Protein AF-A0A256XVI5-F1 (afdb_monomer_lite)

Radius of gyration: 14.84 Å; chains: 1; bounding box: 28×31×47 Å

Structure (mmCIF, N/CA/C/O backbone):
data_AF-A0A256XVI5-F1
#
_entry.id   AF-A0A256XVI5-F1
#
loop_
_atom_site.group_PDB
_atom_site.id
_atom_site.type_symbol
_atom_site.label_atom_id
_atom_site.label_alt_id
_atom_site.label_comp_id
_atom_site.label_asym_id
_atom_site.label_entity_id
_atom_site.label_seq_id
_atom_site.pdbx_PDB_ins_code
_atom_site.Cartn_x
_atom_site.Cartn_y
_atom_site.Cartn_z
_atom_site.occupancy
_atom_site.B_iso_or_equiv
_atom_site.auth_seq_id
_atom_site.auth_comp_id
_atom_site.auth_asym_id
_atom_site.auth_atom_id
_atom_site.pdbx_PDB_model_num
ATOM 1 N N . MET A 1 1 ? 3.619 -2.234 -12.237 1.00 97.06 1 MET A N 1
ATOM 2 C CA . MET A 1 1 ? 4.009 -0.820 -12.462 1.00 97.06 1 MET A CA 1
ATOM 3 C C . MET A 1 1 ? 5.508 -0.659 -12.245 1.00 97.06 1 MET A C 1
ATOM 5 O O . MET A 1 1 ? 6.074 -1.499 -11.556 1.00 97.06 1 MET A O 1
ATOM 9 N N . ALA A 1 2 ? 6.146 0.357 -12.826 1.00 96.38 2 ALA A N 1
ATOM 10 C CA . ALA A 1 2 ? 7.592 0.575 -12.727 1.00 96.38 2 ALA A CA 1
ATOM 11 C C . ALA A 1 2 ? 7.948 2.065 -12.859 1.00 96.38 2 ALA A C 1
ATOM 13 O O . ALA A 1 2 ? 7.252 2.800 -13.556 1.00 96.38 2 ALA A O 1
ATOM 14 N N . VAL A 1 3 ? 9.068 2.499 -12.272 1.00 96.25 3 VAL A N 1
ATOM 15 C CA . VAL A 1 3 ? 9.562 3.894 -12.331 1.00 96.25 3 VAL A CA 1
ATOM 16 C C . VAL A 1 3 ? 9.725 4.451 -13.754 1.00 96.25 3 VAL A C 1
ATOM 18 O O . VAL A 1 3 ? 9.539 5.645 -13.974 1.00 96.25 3 VAL A O 1
ATOM 21 N N . ASN A 1 4 ? 10.045 3.600 -14.729 1.00 95.94 4 ASN A N 1
ATOM 22 C CA . ASN A 1 4 ? 10.185 3.952 -16.147 1.00 95.94 4 ASN A CA 1
ATOM 23 C C . ASN A 1 4 ? 8.915 3.678 -16.980 1.00 95.94 4 ASN A C 1
ATOM 25 O O . ASN A 1 4 ? 8.975 3.714 -18.208 1.00 95.94 4 ASN A O 1
ATOM 29 N N . GLY A 1 5 ? 7.791 3.367 -16.329 1.00 97.25 5 GLY A N 1
ATOM 30 C CA . GLY A 1 5 ? 6.497 3.184 -16.976 1.00 97.25 5 GLY A CA 1
ATOM 31 C C . GLY A 1 5 ? 5.857 4.496 -17.434 1.00 97.25 5 GLY A C 1
ATOM 32 O O . GLY A 1 5 ? 6.441 5.576 -17.345 1.00 97.25 5 GLY A O 1
ATOM 33 N N . ASP A 1 6 ? 4.606 4.399 -17.876 1.00 98.19 6 ASP A N 1
ATOM 34 C CA . ASP A 1 6 ? 3.772 5.536 -18.278 1.00 98.19 6 ASP A CA 1
ATOM 35 C C . ASP A 1 6 ? 2.328 5.280 -17.820 1.00 98.19 6 ASP A C 1
ATOM 37 O O . ASP A 1 6 ? 1.799 4.191 -18.020 1.00 98.19 6 ASP A O 1
ATOM 41 N N . ASP A 1 7 ? 1.667 6.252 -17.194 1.00 98.19 7 ASP A N 1
ATOM 42 C CA . ASP A 1 7 ? 0.292 6.078 -16.696 1.00 98.19 7 ASP A CA 1
ATOM 43 C C . ASP A 1 7 ? -0.753 5.995 -17.825 1.00 98.19 7 ASP A C 1
ATOM 45 O O . ASP A 1 7 ? -1.876 5.538 -17.606 1.00 98.19 7 ASP A O 1
ATOM 49 N N . SER A 1 8 ? -0.378 6.367 -19.054 1.00 98.19 8 SER A N 1
ATOM 50 C CA . SER A 1 8 ? -1.170 6.109 -20.262 1.00 98.19 8 SER A CA 1
ATOM 51 C C . SER A 1 8 ? -1.093 4.656 -20.746 1.00 98.19 8 SER A C 1
ATOM 53 O O . SER A 1 8 ? -1.905 4.238 -21.575 1.00 98.19 8 SER A O 1
ATOM 55 N N . ASN A 1 9 ? -0.157 3.859 -20.221 1.00 98.19 9 ASN A N 1
ATOM 56 C CA . ASN A 1 9 ? -0.057 2.447 -20.555 1.00 98.19 9 ASN A CA 1
ATOM 57 C C . ASN A 1 9 ? -1.239 1.633 -19.995 1.00 98.19 9 ASN A C 1
ATOM 59 O O . ASN A 1 9 ? -1.896 2.032 -19.032 1.00 98.19 9 ASN A O 1
ATOM 63 N N . PRO A 1 10 ? -1.492 0.431 -20.540 1.00 96.94 10 PRO A N 1
ATOM 64 C CA . PRO A 1 10 ? -2.547 -0.451 -20.043 1.00 96.94 10 PRO A CA 1
ATOM 65 C C . PRO A 1 10 ? -2.249 -1.115 -18.687 1.00 96.94 10 PRO A C 1
ATOM 67 O O . PRO A 1 10 ? -3.129 -1.782 -18.157 1.00 96.94 10 PRO A O 1
ATOM 70 N N . GLY A 1 11 ? -1.045 -0.971 -18.120 1.00 96.12 11 GLY A N 1
ATOM 71 C CA . GLY A 1 11 ? -0.691 -1.576 -16.826 1.00 96.12 11 GLY A CA 1
ATOM 72 C C . GLY A 1 11 ? -0.203 -3.023 -16.913 1.00 96.12 11 GLY A C 1
ATOM 73 O O . GLY A 1 11 ? -0.101 -3.705 -15.899 1.00 96.12 11 GLY A O 1
ATOM 74 N N . THR A 1 12 ? 0.111 -3.493 -18.119 1.00 95.25 12 THR A N 1
ATOM 75 C CA . THR A 1 12 ? 0.689 -4.820 -18.385 1.00 95.25 12 THR A CA 1
ATOM 76 C C . THR A 1 12 ? 2.181 -4.874 -18.047 1.00 95.25 12 THR A C 1
ATOM 78 O O . THR A 1 12 ? 2.811 -3.830 -17.910 1.00 95.25 12 THR A O 1
ATOM 81 N N . TYR A 1 13 ? 2.769 -6.073 -18.006 1.00 91.88 13 TYR A N 1
ATOM 82 C CA . TYR A 1 13 ? 4.213 -6.255 -17.798 1.00 91.88 13 TYR A CA 1
ATOM 83 C C . TYR A 1 13 ? 5.069 -5.458 -18.803 1.00 91.88 13 TYR A C 1
ATOM 85 O O . TYR A 1 13 ? 5.905 -4.661 -18.391 1.00 91.88 13 TYR A O 1
ATOM 93 N N . ASP A 1 14 ? 4.789 -5.578 -20.107 1.00 95.31 14 ASP A N 1
ATOM 94 C CA . ASP A 1 14 ? 5.560 -4.893 -21.165 1.00 95.31 14 ASP A CA 1
ATOM 95 C C . ASP A 1 14 ? 5.273 -3.387 -21.264 1.00 95.31 14 ASP A C 1
ATOM 97 O O . ASP A 1 14 ? 6.038 -2.623 -21.851 1.00 95.31 14 ASP A O 1
ATOM 101 N N . LYS A 1 15 ? 4.129 -2.956 -20.726 1.00 97.31 15 LYS A N 1
ATOM 102 C CA . LYS A 1 15 ? 3.679 -1.559 -20.717 1.00 97.31 15 LYS A CA 1
ATOM 103 C C . LYS A 1 15 ? 3.124 -1.220 -19.334 1.00 97.31 15 LYS A C 1
ATOM 105 O O . LYS A 1 15 ? 1.898 -1.213 -19.156 1.00 97.31 15 LYS A O 1
ATOM 110 N N . PRO A 1 16 ? 4.003 -1.009 -18.342 1.00 98.12 16 PRO A N 1
ATOM 111 C CA . PRO A 1 16 ? 3.589 -0.775 -16.970 1.00 98.12 16 PRO A CA 1
ATOM 112 C C . PRO A 1 16 ? 3.121 0.669 -16.772 1.00 98.12 16 PRO A C 1
ATOM 114 O O . PRO A 1 16 ? 3.605 1.589 -17.438 1.00 98.12 16 PRO A O 1
ATOM 117 N N . TRP A 1 17 ? 2.220 0.873 -15.808 1.00 98.69 17 TRP A N 1
ATOM 118 C CA . TRP A 1 17 ? 1.975 2.200 -15.229 1.00 98.69 17 TRP A CA 1
ATOM 119 C C . TRP A 1 17 ? 3.226 2.738 -14.536 1.00 98.69 17 TRP A C 1
ATOM 121 O O . TRP A 1 17 ? 4.095 1.950 -14.143 1.00 98.69 17 TRP A O 1
ATOM 131 N N . ARG A 1 18 ? 3.291 4.061 -14.368 1.00 98.25 18 ARG A N 1
ATOM 132 C CA . ARG A 1 18 ? 4.431 4.757 -13.770 1.00 98.25 18 ARG A CA 1
ATOM 133 C C . ARG A 1 18 ? 4.250 5.019 -12.282 1.00 98.25 18 ARG A C 1
ATOM 135 O O . ARG A 1 18 ? 5.181 4.789 -11.519 1.00 98.25 18 ARG A O 1
ATOM 142 N N . THR A 1 19 ? 3.086 5.525 -11.882 1.00 98.38 19 THR A N 1
ATOM 143 C CA . THR A 1 19 ? 2.858 6.037 -10.523 1.00 98.38 19 THR A CA 1
ATOM 144 C C . THR A 1 19 ? 1.966 5.115 -9.701 1.00 98.38 19 THR A C 1
ATOM 146 O O . THR A 1 19 ? 1.008 4.515 -10.203 1.00 98.38 19 THR A O 1
ATOM 149 N N . ILE A 1 20 ? 2.269 5.015 -8.408 1.00 98.38 20 ILE A N 1
ATOM 150 C CA . ILE A 1 20 ? 1.487 4.244 -7.442 1.00 98.38 20 ILE A CA 1
ATOM 151 C C . ILE A 1 20 ? 0.133 4.920 -7.252 1.00 98.38 20 ILE A C 1
ATOM 153 O O . ILE A 1 20 ? -0.892 4.242 -7.278 1.00 98.38 20 ILE A O 1
ATOM 157 N N . SER A 1 21 ? 0.103 6.253 -7.159 1.00 98.12 21 SER A N 1
ATOM 158 C CA . SER A 1 21 ? -1.129 7.038 -7.022 1.00 98.12 21 SER A CA 1
ATOM 159 C C . SER A 1 21 ? -2.107 6.812 -8.170 1.00 98.12 21 SER A C 1
ATOM 161 O O . SER A 1 21 ? -3.322 6.829 -7.959 1.00 98.12 21 SER A O 1
ATOM 163 N N . TYR A 1 22 ? -1.608 6.608 -9.393 1.00 98.44 22 TYR A N 1
ATOM 164 C CA . TYR A 1 22 ? -2.453 6.225 -10.517 1.00 98.44 22 TYR A CA 1
ATOM 165 C C . TYR A 1 22 ? -2.923 4.776 -10.384 1.00 98.44 22 TYR A C 1
ATOM 167 O O . TYR A 1 22 ? -4.121 4.510 -10.494 1.00 98.44 22 TYR A O 1
ATOM 175 N N . ALA A 1 23 ? -1.999 3.852 -10.111 1.00 98.31 23 ALA A N 1
ATOM 176 C CA . ALA A 1 23 ? -2.282 2.425 -10.053 1.00 98.31 23 ALA A CA 1
ATOM 177 C C . ALA A 1 23 ? -3.336 2.068 -8.992 1.00 98.31 23 ALA A C 1
ATOM 179 O O . ALA A 1 23 ? -4.296 1.366 -9.306 1.00 98.31 23 ALA A O 1
ATOM 180 N N . VAL A 1 24 ? -3.223 2.600 -7.768 1.00 98.38 24 VAL A N 1
ATOM 181 C CA . VAL A 1 24 ? -4.153 2.280 -6.666 1.00 98.38 24 VAL A CA 1
ATOM 182 C C . VAL A 1 24 ? -5.596 2.694 -6.958 1.00 98.38 24 VAL A C 1
ATOM 184 O O . VAL A 1 24 ?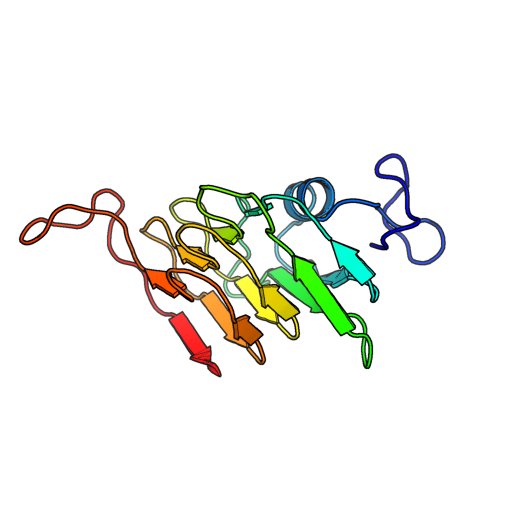 -6.527 2.036 -6.503 1.00 98.38 24 VAL A O 1
ATOM 187 N N . LYS A 1 25 ? -5.805 3.729 -7.783 1.00 97.88 25 LYS A N 1
ATOM 188 C CA . LYS A 1 25 ? -7.141 4.188 -8.206 1.00 97.88 25 LYS A CA 1
ATOM 189 C C . LYS A 1 25 ? -7.799 3.276 -9.241 1.00 97.88 25 LYS A C 1
ATOM 191 O O . LYS A 1 25 ? -8.979 3.446 -9.540 1.00 97.88 25 LYS A O 1
ATOM 196 N N . LYS A 1 26 ? -7.043 2.356 -9.847 1.00 98.06 26 LYS A N 1
ATOM 197 C CA . LYS A 1 26 ? -7.542 1.424 -10.870 1.00 98.06 26 LYS A CA 1
ATOM 198 C C . LYS A 1 26 ? -7.907 0.054 -10.311 1.00 98.06 26 LYS A C 1
ATOM 200 O O . LYS A 1 26 ? -8.584 -0.693 -11.014 1.00 98.06 26 LYS A O 1
ATOM 205 N N . LEU A 1 27 ? -7.483 -0.248 -9.085 1.00 98.44 27 LEU A N 1
ATOM 206 C CA . LEU A 1 27 ? -7.668 -1.560 -8.478 1.00 98.44 27 LEU A CA 1
ATOM 207 C C . LEU A 1 27 ? -9.138 -1.840 -8.166 1.00 98.44 27 LEU A C 1
ATOM 209 O O . LEU A 1 27 ? -9.913 -0.960 -7.783 1.00 98.44 27 LEU A O 1
ATOM 213 N N . ARG A 1 28 ? -9.499 -3.106 -8.319 1.00 98.56 28 ARG A N 1
ATOM 214 C CA . ARG A 1 28 ? -10.795 -3.701 -8.007 1.00 98.56 28 ARG A CA 1
ATOM 215 C C . ARG A 1 28 ? -10.593 -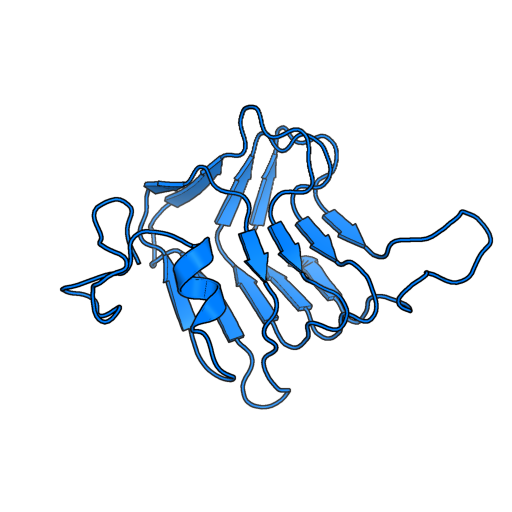4.874 -7.045 1.00 98.56 28 ARG A C 1
ATOM 217 O O . ARG A 1 28 ? -9.485 -5.398 -6.955 1.00 98.56 28 ARG A O 1
ATOM 224 N N . PRO A 1 29 ? -11.641 -5.315 -6.325 1.00 98.81 29 PRO A N 1
ATOM 225 C CA . PRO A 1 29 ? -11.543 -6.490 -5.464 1.00 98.81 29 PRO A CA 1
ATOM 226 C C . PRO A 1 29 ? -10.926 -7.696 -6.183 1.00 98.81 29 PRO A C 1
ATOM 228 O O . PRO A 1 29 ? -11.401 -8.083 -7.249 1.00 98.81 29 PRO A O 1
ATOM 231 N N . GLY A 1 30 ? -9.889 -8.284 -5.582 1.00 98.69 30 GLY A N 1
ATOM 232 C CA . GLY A 1 30 ? -9.133 -9.412 -6.132 1.00 98.69 30 GLY A CA 1
ATOM 233 C C . GLY A 1 30 ? -7.897 -9.027 -6.947 1.00 98.69 30 GLY A C 1
ATOM 234 O O . GLY A 1 30 ? -7.106 -9.910 -7.272 1.00 98.69 30 GLY A O 1
ATOM 235 N N . ASP A 1 31 ? -7.702 -7.743 -7.260 1.00 98.75 31 ASP A N 1
ATOM 236 C CA . ASP A 1 31 ? -6.523 -7.298 -7.997 1.00 98.75 31 ASP A CA 1
ATOM 237 C C . ASP A 1 31 ? -5.255 -7.343 -7.133 1.00 98.75 31 ASP A C 1
ATOM 239 O O . ASP A 1 31 ? -5.262 -7.024 -5.939 1.00 98.75 31 ASP A O 1
ATOM 243 N N . THR A 1 32 ? -4.136 -7.649 -7.792 1.00 98.69 32 THR A N 1
ATOM 244 C CA . THR A 1 32 ? -2.791 -7.522 -7.225 1.00 98.69 32 THR A CA 1
ATOM 245 C C . THR A 1 32 ? -2.013 -6.450 -7.979 1.00 98.69 32 THR A C 1
ATOM 247 O O . THR A 1 32 ? -1.716 -6.599 -9.165 1.00 98.69 32 THR A O 1
ATOM 250 N N . LEU A 1 33 ? -1.634 -5.381 -7.282 1.00 98.69 33 LEU A N 1
ATOM 251 C CA . LEU A 1 33 ? -0.682 -4.395 -7.771 1.00 98.69 33 LEU A CA 1
ATOM 252 C C . LEU A 1 33 ? 0.744 -4.870 -7.487 1.00 98.69 33 LEU A C 1
ATOM 254 O O . LEU A 1 33 ? 1.189 -4.856 -6.341 1.00 98.69 33 LEU A O 1
ATOM 258 N N . ILE A 1 34 ? 1.461 -5.239 -8.548 1.00 98.75 34 ILE A N 1
ATOM 259 C CA . ILE A 1 34 ? 2.892 -5.561 -8.498 1.00 98.75 34 ILE A CA 1
ATOM 260 C C . ILE A 1 34 ? 3.702 -4.298 -8.812 1.00 98.75 34 ILE A C 1
ATOM 262 O O . ILE A 1 34 ? 3.537 -3.689 -9.880 1.00 98.75 34 ILE A O 1
ATOM 266 N N . ILE A 1 35 ? 4.585 -3.912 -7.895 1.00 98.69 35 ILE A N 1
ATOM 267 C CA . ILE A 1 35 ? 5.463 -2.745 -8.008 1.00 98.69 35 ILE A CA 1
ATOM 268 C C . ILE A 1 35 ? 6.895 -3.222 -8.263 1.00 98.69 35 ILE A C 1
ATOM 270 O O . ILE A 1 35 ? 7.486 -3.898 -7.425 1.00 98.69 35 ILE A O 1
ATOM 274 N N . HIS A 1 36 ? 7.464 -2.878 -9.416 1.00 98.50 36 HIS A N 1
ATOM 275 C CA . HIS A 1 36 ? 8.867 -3.176 -9.706 1.00 98.50 36 HIS A CA 1
ATOM 276 C C . HIS A 1 36 ? 9.803 -2.262 -8.917 1.00 98.50 36 HIS A C 1
ATOM 278 O O . HIS A 1 36 ? 9.449 -1.132 -8.561 1.00 98.50 36 HIS A O 1
ATOM 284 N N . GLY A 1 37 ? 10.999 -2.771 -8.649 1.00 98.50 37 GLY A N 1
ATOM 285 C CA . GLY A 1 37 ? 12.022 -2.148 -7.835 1.00 98.50 37 GLY A CA 1
ATOM 286 C C . GLY A 1 37 ? 12.373 -0.748 -8.316 1.00 98.50 37 GLY A C 1
ATOM 287 O O . GLY A 1 37 ? 12.442 -0.457 -9.511 1.00 98.50 37 GLY A O 1
ATOM 288 N N . GLY A 1 38 ? 12.576 0.141 -7.354 1.00 98.19 38 GLY A N 1
ATOM 289 C CA . GLY A 1 38 ? 12.773 1.554 -7.623 1.00 98.19 38 GLY A CA 1
ATOM 290 C C . GLY A 1 38 ? 12.475 2.417 -6.411 1.00 98.19 38 GLY A C 1
ATOM 291 O O . GLY A 1 38 ? 12.008 1.932 -5.376 1.00 98.19 38 GLY A O 1
ATOM 292 N N . ASN A 1 39 ? 12.766 3.704 -6.567 1.00 98.38 39 ASN A N 1
ATOM 293 C CA . ASN A 1 39 ? 12.416 4.727 -5.596 1.00 98.38 39 ASN A CA 1
ATOM 294 C C . ASN A 1 39 ? 11.216 5.534 -6.113 1.00 98.38 39 ASN A C 1
ATOM 296 O O . ASN A 1 39 ? 11.245 6.020 -7.246 1.00 98.38 39 ASN A O 1
ATOM 300 N N . TYR A 1 40 ? 10.182 5.659 -5.287 1.00 98.44 40 TYR A N 1
ATOM 301 C CA . TYR A 1 40 ? 8.935 6.347 -5.589 1.00 98.44 40 TYR A CA 1
ATOM 302 C C . TYR A 1 40 ? 8.711 7.465 -4.571 1.00 98.44 40 TYR A C 1
ATOM 304 O O . TYR A 1 40 ? 8.597 7.210 -3.373 1.00 98.44 40 TYR A O 1
ATOM 312 N N . SER A 1 41 ? 8.620 8.701 -5.059 1.00 97.56 41 SER A N 1
ATOM 313 C CA . SER A 1 41 ? 8.417 9.898 -4.235 1.00 97.56 41 SER A CA 1
ATOM 314 C C . SER A 1 41 ? 7.064 10.528 -4.541 1.00 97.56 41 SER A C 1
ATOM 316 O O . SER A 1 41 ? 6.948 11.448 -5.349 1.00 97.56 41 SER A O 1
ATOM 318 N N . GLU A 1 42 ? 6.021 9.994 -3.916 1.00 97.19 42 GLU A N 1
ATOM 319 C CA . GLU A 1 42 ? 4.637 10.442 -4.070 1.00 97.19 42 GLU A CA 1
ATOM 320 C C . GLU A 1 42 ? 3.833 10.138 -2.804 1.00 97.19 42 GLU A C 1
ATOM 322 O O . GLU A 1 42 ? 4.126 9.167 -2.119 1.00 97.19 42 GLU A O 1
ATOM 327 N N . ILE A 1 43 ? 2.810 10.941 -2.501 1.00 98.25 43 ILE A N 1
ATOM 328 C CA . ILE A 1 43 ? 1.829 10.625 -1.451 1.00 98.25 43 ILE A CA 1
ATOM 329 C C . ILE A 1 43 ? 0.787 9.680 -2.045 1.00 98.25 43 ILE A C 1
ATOM 331 O O . ILE A 1 43 ? 0.205 9.987 -3.084 1.00 98.25 43 ILE A O 1
ATOM 335 N N . ILE A 1 44 ? 0.505 8.572 -1.362 1.00 98.69 44 ILE A N 1
ATOM 336 C CA . ILE A 1 44 ? -0.455 7.566 -1.811 1.00 98.69 44 ILE A CA 1
ATOM 337 C C . ILE A 1 44 ? -1.734 7.672 -0.988 1.00 98.69 44 ILE A C 1
ATOM 339 O O . ILE A 1 44 ? -1.709 7.593 0.238 1.00 98.69 44 ILE A O 1
ATOM 343 N N . VAL A 1 45 ? -2.867 7.794 -1.679 1.00 98.69 45 VAL A N 1
ATOM 344 C CA . VAL A 1 45 ? -4.203 7.735 -1.077 1.00 98.69 45 VAL A CA 1
ATOM 345 C C . VAL A 1 45 ? -4.936 6.535 -1.662 1.00 98.69 45 VAL A C 1
ATOM 347 O O . VAL A 1 45 ? -5.236 6.500 -2.857 1.00 98.69 45 VAL A O 1
ATOM 350 N N . LEU A 1 46 ? -5.194 5.537 -0.823 1.00 98.75 46 LEU A N 1
ATOM 351 C CA . LEU A 1 46 ? -5.961 4.353 -1.173 1.00 98.75 46 LEU A CA 1
ATOM 352 C C . LEU A 1 46 ? -7.421 4.566 -0.770 1.00 98.75 46 LEU A C 1
ATOM 354 O O . LEU A 1 46 ? -7.731 4.671 0.414 1.00 98.75 46 LEU A O 1
ATOM 358 N N . GLU A 1 47 ? -8.304 4.595 -1.768 1.00 98.62 47 GLU A N 1
ATOM 359 C CA . GLU A 1 47 ? -9.743 4.866 -1.604 1.00 98.62 47 GLU A CA 1
ATOM 360 C C . GLU A 1 47 ? -10.625 3.653 -1.950 1.00 98.62 47 GLU A C 1
ATOM 362 O O . GLU A 1 47 ? -11.842 3.682 -1.769 1.00 98.62 47 GLU A O 1
ATOM 367 N N . VAL A 1 48 ? -10.024 2.572 -2.453 1.00 98.62 48 VAL A N 1
ATOM 368 C CA . VAL A 1 48 ? -10.729 1.361 -2.891 1.00 98.62 48 VAL A CA 1
ATOM 369 C C . VAL A 1 48 ? -10.561 0.235 -1.879 1.00 98.62 48 VAL A C 1
ATOM 371 O O . VAL A 1 48 ? -9.512 0.096 -1.258 1.00 98.62 48 VAL A O 1
ATOM 374 N N . SER A 1 49 ? -11.608 -0.574 -1.717 1.00 98.75 49 SER A N 1
ATOM 375 C CA . SER A 1 49 ? -11.600 -1.756 -0.847 1.00 98.75 49 SER A CA 1
ATOM 376 C C . SER A 1 49 ? -11.574 -3.039 -1.661 1.00 98.75 49 SER A C 1
ATOM 378 O O . SER A 1 49 ? -12.162 -3.107 -2.741 1.00 98.75 49 SER A O 1
ATOM 380 N N . GLY A 1 50 ? -10.963 -4.074 -1.092 1.00 98.81 50 GLY A N 1
ATOM 381 C CA . GLY A 1 50 ? -11.243 -5.442 -1.495 1.00 98.81 50 GLY A CA 1
ATOM 382 C C . GLY A 1 50 ? -12.546 -5.948 -0.876 1.00 98.81 50 GLY A C 1
ATOM 383 O O . GLY A 1 50 ? -13.318 -5.213 -0.256 1.00 98.81 50 GLY A O 1
ATOM 384 N N . THR A 1 51 ? -12.763 -7.250 -0.989 1.00 98.75 51 THR A N 1
ATOM 385 C CA . THR A 1 51 ? -13.807 -7.964 -0.246 1.00 98.75 51 THR A CA 1
ATOM 386 C C . THR A 1 51 ? -13.188 -9.101 0.552 1.00 98.75 51 THR A C 1
ATOM 388 O O . THR A 1 51 ? -12.026 -9.450 0.353 1.00 98.75 51 THR A O 1
ATOM 391 N N . LYS A 1 52 ? -13.972 -9.710 1.444 1.00 98.19 52 LYS A N 1
ATOM 392 C CA . LYS A 1 52 ? -13.539 -10.883 2.210 1.00 98.19 52 LYS A CA 1
ATOM 393 C C . LYS A 1 52 ? -12.996 -12.005 1.317 1.00 98.19 52 LYS A C 1
ATOM 395 O O . LYS A 1 52 ? -11.983 -12.600 1.666 1.00 98.19 52 LYS A O 1
ATOM 400 N N . ASP A 1 53 ? -13.660 -12.262 0.194 1.00 98.38 53 ASP A N 1
ATOM 401 C CA . ASP A 1 53 ? -13.324 -13.370 -0.706 1.00 98.38 53 ASP A CA 1
ATOM 402 C C . ASP A 1 53 ? -12.372 -12.940 -1.838 1.00 98.38 53 ASP A C 1
ATOM 404 O O . ASP A 1 53 ? -11.803 -13.782 -2.526 1.00 98.38 53 ASP A O 1
ATOM 408 N N . ALA A 1 54 ? -12.179 -11.631 -2.020 1.00 98.62 54 ALA A N 1
ATOM 409 C CA . ALA A 1 54 ? -11.307 -11.046 -3.034 1.00 98.62 54 ALA A CA 1
ATOM 410 C C . ALA A 1 54 ? -10.612 -9.788 -2.474 1.00 98.62 54 ALA A C 1
ATOM 412 O O . ALA A 1 54 ? -11.017 -8.660 -2.797 1.00 98.62 54 ALA A O 1
ATOM 413 N N . PRO A 1 55 ? -9.623 -9.947 -1.575 1.00 98.81 55 PRO A N 1
ATOM 414 C CA . PRO A 1 55 ? -8.846 -8.823 -1.067 1.00 98.81 55 PRO A CA 1
ATOM 415 C C . PRO A 1 55 ? -8.012 -8.192 -2.187 1.00 98.81 55 PRO A C 1
ATOM 417 O O . PRO A 1 55 ? -7.691 -8.850 -3.175 1.00 98.81 55 PRO A O 1
ATOM 420 N N . ILE A 1 56 ? -7.663 -6.917 -2.030 1.00 98.94 56 ILE A N 1
ATOM 421 C CA . ILE A 1 56 ? -6.681 -6.255 -2.901 1.00 98.94 56 ILE A CA 1
ATOM 422 C C . ILE A 1 56 ? -5.297 -6.447 -2.290 1.00 98.94 56 ILE A C 1
ATOM 424 O O . ILE A 1 56 ? -5.127 -6.229 -1.089 1.00 98.94 56 ILE A O 1
ATOM 428 N N . THR A 1 57 ? -4.308 -6.798 -3.106 1.00 98.94 57 THR A N 1
ATOM 429 C CA . THR A 1 57 ? -2.911 -6.919 -2.668 1.00 98.94 57 THR A CA 1
ATOM 430 C C . THR A 1 57 ? -2.047 -5.867 -3.352 1.00 98.94 57 THR A C 1
ATOM 432 O O . THR A 1 57 ? -2.104 -5.704 -4.566 1.00 98.94 57 THR A O 1
ATOM 435 N N . ILE A 1 58 ? -1.226 -5.152 -2.587 1.00 98.88 58 ILE A N 1
ATOM 436 C CA . ILE A 1 58 ? -0.229 -4.202 -3.088 1.00 98.88 58 ILE A CA 1
ATOM 437 C C . ILE A 1 58 ? 1.132 -4.679 -2.598 1.00 98.88 58 ILE A C 1
ATOM 439 O O . ILE A 1 58 ? 1.371 -4.724 -1.391 1.00 98.88 58 ILE A O 1
ATOM 443 N N . THR A 1 59 ? 2.013 -5.053 -3.524 1.00 98.88 59 THR A N 1
ATOM 444 C CA . THR A 1 59 ? 3.299 -5.652 -3.163 1.00 98.88 59 THR A CA 1
ATOM 445 C C . THR A 1 59 ? 4.418 -5.359 -4.155 1.00 98.88 59 THR A C 1
ATOM 447 O O . THR A 1 59 ? 4.166 -4.994 -5.306 1.00 98.88 59 THR A O 1
ATOM 450 N N . SER A 1 60 ? 5.666 -5.511 -3.714 1.00 98.56 60 SER A N 1
ATOM 451 C CA . SER A 1 60 ? 6.817 -5.491 -4.610 1.00 98.56 60 SER A CA 1
ATOM 452 C C . SER A 1 60 ? 6.866 -6.733 -5.507 1.00 98.56 60 SER A C 1
ATOM 454 O O . SER A 1 60 ? 6.349 -7.805 -5.186 1.00 98.56 60 SER A O 1
ATOM 456 N N . ALA A 1 61 ? 7.505 -6.595 -6.665 1.00 98.06 61 ALA A N 1
ATOM 457 C CA . ALA A 1 61 ? 7.896 -7.734 -7.479 1.00 98.06 61 ALA A CA 1
ATOM 458 C C . ALA A 1 61 ? 8.892 -8.626 -6.714 1.00 98.06 61 ALA A C 1
ATOM 460 O O . ALA A 1 61 ? 9.697 -8.155 -5.911 1.00 98.06 61 ALA A O 1
ATOM 461 N N . SER A 1 62 ? 8.827 -9.937 -6.957 1.00 96.44 62 SER A N 1
ATOM 462 C CA . SER A 1 62 ? 9.592 -10.923 -6.186 1.00 96.44 62 SER A CA 1
ATOM 463 C C . SER A 1 62 ? 11.100 -10.658 -6.247 1.00 96.44 62 SER A C 1
ATOM 465 O O . SER A 1 62 ? 11.683 -10.594 -7.326 1.00 96.44 62 SER A O 1
ATOM 467 N N . GLY A 1 63 ? 11.729 -10.512 -5.077 1.00 96.19 63 GLY A N 1
ATOM 468 C CA . GLY A 1 63 ? 13.165 -10.237 -4.948 1.00 96.19 63 GLY A CA 1
ATOM 469 C C . GLY A 1 63 ? 13.573 -8.793 -5.260 1.00 96.19 63 GLY A C 1
ATOM 470 O O . GLY A 1 63 ? 14.753 -8.463 -5.148 1.00 96.19 63 GLY A O 1
ATOM 471 N N . GLU A 1 64 ? 12.628 -7.924 -5.620 1.00 98.19 64 GLU A N 1
ATOM 472 C CA . GLU A 1 64 ? 12.896 -6.525 -5.934 1.00 98.19 64 GLU A CA 1
ATOM 473 C C . GLU A 1 64 ? 12.659 -5.620 -4.716 1.00 98.19 64 GLU A C 1
ATOM 475 O O . GLU A 1 64 ? 11.731 -5.815 -3.928 1.00 98.19 64 GLU A O 1
ATOM 480 N N . LYS A 1 65 ? 13.502 -4.590 -4.568 1.00 98.38 65 LYS A N 1
ATOM 481 C CA . LYS A 1 65 ? 13.374 -3.596 -3.497 1.00 98.38 65 LYS A CA 1
ATOM 482 C C . LYS A 1 65 ? 12.601 -2.374 -3.988 1.00 98.38 65 LYS A C 1
ATOM 484 O O . LYS A 1 65 ? 13.066 -1.658 -4.875 1.00 98.38 65 LYS A O 1
ATOM 489 N N . VAL A 1 66 ? 11.455 -2.116 -3.364 1.00 98.75 66 VAL A N 1
ATOM 490 C CA . VAL A 1 66 ? 10.628 -0.923 -3.589 1.00 98.75 66 VAL A CA 1
ATOM 491 C C . VAL A 1 66 ? 10.752 0.000 -2.386 1.00 98.75 66 VAL A C 1
ATOM 493 O O . VAL A 1 66 ? 10.496 -0.417 -1.257 1.00 98.75 66 VAL A O 1
ATOM 496 N N . ILE A 1 67 ? 11.142 1.248 -2.638 1.00 98.81 67 ILE A N 1
ATOM 497 C CA . ILE A 1 67 ? 11.277 2.283 -1.612 1.00 98.81 67 ILE A CA 1
AT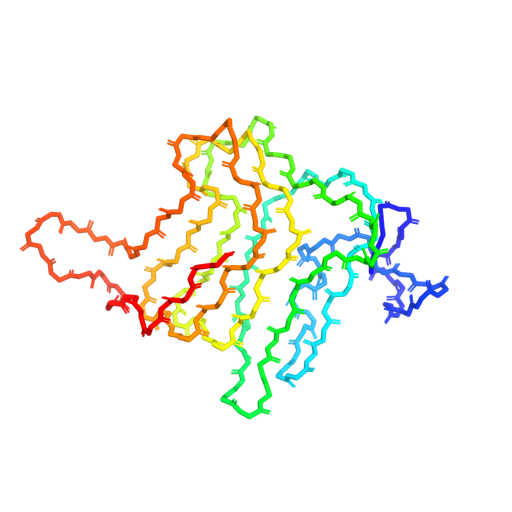OM 498 C C . ILE A 1 67 ? 10.254 3.375 -1.902 1.00 98.81 67 ILE A C 1
ATOM 500 O O . ILE A 1 67 ? 10.279 3.980 -2.972 1.00 98.81 67 ILE A O 1
ATOM 504 N N . LEU A 1 68 ? 9.358 3.606 -0.947 1.00 98.75 68 LEU A N 1
ATOM 505 C CA . LEU A 1 68 ? 8.473 4.760 -0.904 1.00 98.75 68 LEU A CA 1
ATOM 506 C C . LEU A 1 68 ? 9.152 5.822 -0.049 1.00 98.75 68 LEU A C 1
ATOM 508 O O . LEU A 1 68 ? 9.284 5.673 1.167 1.00 98.75 68 LEU A O 1
ATOM 512 N N . ASP A 1 69 ? 9.649 6.852 -0.712 1.00 98.56 69 ASP A N 1
ATOM 513 C CA . ASP A 1 69 ? 10.551 7.829 -0.131 1.00 98.56 69 ASP A CA 1
ATOM 514 C C . ASP A 1 69 ? 9.891 9.197 -0.083 1.00 98.56 69 ASP A C 1
ATOM 516 O O . ASP A 1 69 ? 9.738 9.892 -1.093 1.00 98.56 69 ASP A O 1
ATOM 520 N N . PHE A 1 70 ? 9.498 9.570 1.126 1.00 98.38 70 PHE A N 1
ATOM 521 C CA . PHE A 1 70 ? 8.668 10.732 1.390 1.00 98.38 70 PHE A CA 1
ATOM 522 C C . PHE A 1 70 ? 9.492 11.958 1.799 1.00 98.38 70 PHE A C 1
ATOM 524 O O . PHE A 1 70 ? 8.979 12.853 2.467 1.00 98.38 70 PHE A O 1
ATOM 531 N N . GLN A 1 71 ? 10.768 12.036 1.404 1.00 97.75 71 GLN A N 1
ATOM 532 C CA . GLN A 1 71 ? 11.621 13.180 1.728 1.00 97.75 71 GLN A CA 1
ATOM 533 C C . GLN A 1 71 ? 10.949 14.519 1.384 1.00 97.75 71 GLN A C 1
ATOM 535 O O . GLN A 1 71 ? 10.590 14.780 0.239 1.00 97.75 71 GLN A O 1
ATOM 540 N N . GLY A 1 72 ? 10.831 15.397 2.385 1.00 96.25 72 GLY A N 1
ATOM 541 C CA . GLY A 1 72 ? 10.213 16.718 2.229 1.00 96.25 72 GLY A CA 1
ATOM 542 C C . GLY A 1 72 ? 8.679 16.714 2.257 1.00 96.25 72 GLY A C 1
ATOM 543 O O . GLY A 1 72 ? 8.069 17.768 2.094 1.00 96.25 72 GLY A O 1
ATOM 544 N N . VAL A 1 73 ? 8.043 15.561 2.483 1.00 96.12 73 VAL A N 1
ATOM 545 C CA . VAL A 1 73 ? 6.599 15.463 2.715 1.00 96.12 73 VAL A CA 1
ATOM 546 C C . VAL A 1 73 ? 6.301 15.814 4.168 1.00 96.12 73 VAL A C 1
ATOM 548 O O . VAL A 1 73 ? 6.715 15.114 5.086 1.00 96.12 73 VAL A O 1
ATOM 551 N N . HIS A 1 74 ? 5.533 16.882 4.372 1.00 95.25 74 HIS A N 1
ATOM 552 C CA . HIS A 1 74 ? 5.067 17.347 5.684 1.00 95.25 74 HIS A CA 1
ATOM 553 C C . HIS A 1 74 ? 3.586 16.993 5.910 1.00 95.25 74 HIS A C 1
ATOM 555 O O . HIS A 1 74 ? 2.785 17.828 6.326 1.00 95.25 74 HIS A O 1
ATOM 561 N N . SER A 1 75 ? 3.201 15.767 5.548 1.00 96.06 75 SER A N 1
ATOM 562 C CA . SER A 1 75 ? 1.841 15.231 5.670 1.00 96.06 75 SER A CA 1
ATOM 563 C C . SER A 1 75 ? 1.862 13.727 5.962 1.00 96.06 75 SER A C 1
ATOM 565 O O . SER A 1 75 ? 2.926 13.118 6.059 1.00 96.06 75 SER A O 1
ATOM 567 N N . ASN A 1 76 ? 0.680 13.110 6.052 1.00 97.25 76 ASN A N 1
ATOM 568 C CA . ASN A 1 76 ? 0.544 11.653 5.971 1.00 97.25 76 ASN A CA 1
ATOM 569 C C . ASN A 1 76 ? 0.985 11.166 4.582 1.00 97.25 76 ASN A C 1
ATOM 571 O O . ASN A 1 76 ? 0.837 11.900 3.599 1.00 97.25 76 ASN A O 1
ATOM 575 N N . CYS A 1 77 ? 1.511 9.944 4.511 1.00 98.44 77 CYS A N 1
ATOM 576 C CA . CYS A 1 77 ? 2.247 9.475 3.337 1.00 98.44 77 CYS A CA 1
ATOM 577 C C . CYS A 1 77 ? 1.548 8.338 2.580 1.00 98.44 77 CYS A C 1
ATOM 579 O O . CYS A 1 77 ? 1.232 8.508 1.405 1.00 98.44 77 CYS A O 1
ATOM 581 N N . PHE A 1 78 ? 1.261 7.209 3.237 1.00 98.69 78 PHE A N 1
ATOM 582 C CA . PHE A 1 78 ? 0.418 6.138 2.699 1.00 98.69 78 PHE A CA 1
ATOM 583 C C . PHE A 1 78 ? -0.899 6.091 3.476 1.00 98.69 78 PHE A C 1
ATOM 585 O O . PHE A 1 78 ? -0.971 5.590 4.599 1.00 98.69 78 PHE A O 1
ATOM 592 N N . ILE A 1 79 ? -1.953 6.629 2.875 1.00 98.69 79 ILE A N 1
ATOM 593 C CA . ILE A 1 79 ? -3.235 6.876 3.531 1.00 98.69 79 ILE A CA 1
ATOM 594 C C . ILE A 1 79 ? -4.244 5.816 3.097 1.00 98.69 79 ILE A C 1
ATOM 596 O O . ILE A 1 79 ? -4.627 5.750 1.930 1.00 98.69 79 ILE A O 1
ATOM 600 N N . PHE A 1 80 ? -4.723 5.021 4.048 1.00 98.62 80 PHE A N 1
ATOM 601 C CA . PHE A 1 80 ? -5.940 4.233 3.904 1.00 98.62 80 PHE A CA 1
ATOM 602 C C . PHE A 1 80 ? -7.120 5.123 4.281 1.00 98.62 80 PHE A C 1
ATOM 604 O O . PHE A 1 80 ? -7.376 5.365 5.466 1.00 98.62 80 PHE A O 1
ATOM 611 N N . SER A 1 81 ? -7.851 5.603 3.274 1.00 98.12 81 SER A N 1
ATOM 612 C CA . SER A 1 81 ? -9.015 6.456 3.500 1.00 98.12 81 SER A CA 1
ATOM 613 C C . SER A 1 81 ? -10.075 5.756 4.351 1.00 98.12 81 SER A C 1
ATOM 615 O O . SER A 1 81 ? -10.118 4.526 4.470 1.00 98.12 81 SER A O 1
ATOM 617 N N . LYS A 1 82 ? -10.963 6.555 4.949 1.00 97.31 82 LYS A N 1
ATOM 618 C CA . LYS A 1 82 ? -12.055 6.082 5.808 1.00 97.31 82 LYS A CA 1
ATOM 619 C C . LYS A 1 82 ? -12.773 4.862 5.220 1.00 97.31 82 LYS A C 1
ATOM 621 O O . LYS A 1 82 ? -13.279 4.903 4.102 1.00 97.31 82 LYS A O 1
ATOM 626 N N . GLY A 1 83 ? -12.908 3.813 6.030 1.00 97.69 83 GLY A N 1
ATOM 627 C CA . GLY A 1 83 ? -13.690 2.619 5.697 1.00 97.69 83 GLY A CA 1
ATOM 628 C C . GLY A 1 83 ? -13.019 1.643 4.728 1.00 97.69 83 GLY A C 1
ATOM 629 O O . GLY A 1 83 ? -13.538 0.538 4.554 1.00 97.69 83 GLY A O 1
ATOM 630 N N . VAL A 1 84 ? -11.865 1.992 4.145 1.00 98.62 84 VAL A N 1
ATOM 631 C CA . VAL A 1 84 ? -11.116 1.080 3.273 1.00 98.62 84 VAL A CA 1
ATOM 632 C C . VAL A 1 84 ? -10.793 -0.208 4.016 1.00 98.62 84 VAL A C 1
ATOM 634 O O . VAL A 1 84 ? -10.282 -0.170 5.137 1.00 98.62 84 VAL A O 1
ATOM 637 N N . SER A 1 85 ? -11.134 -1.338 3.403 1.00 98.69 85 SER A N 1
ATOM 638 C CA . SER A 1 85 ? -11.092 -2.652 4.039 1.00 98.69 85 SER A CA 1
ATOM 639 C C . SER A 1 85 ? -10.596 -3.744 3.089 1.00 98.69 85 SER A C 1
ATOM 641 O O . SER A 1 85 ? -10.637 -3.578 1.869 1.00 98.69 85 SER A O 1
ATOM 643 N N . HIS A 1 86 ? -10.172 -4.882 3.650 1.00 98.81 86 HIS A N 1
ATOM 644 C CA . HIS A 1 86 ? -9.719 -6.070 2.904 1.00 98.81 86 HIS A CA 1
ATOM 645 C C . HIS A 1 86 ? -8.527 -5.800 1.977 1.00 98.81 86 HIS A C 1
ATOM 647 O O . HIS A 1 86 ? -8.576 -6.086 0.777 1.00 98.81 86 HIS A O 1
ATOM 653 N N . ILE A 1 87 ? -7.462 -5.236 2.548 1.00 98.88 87 ILE A N 1
ATOM 654 C CA . ILE A 1 87 ? -6.233 -4.893 1.829 1.00 98.88 87 ILE A CA 1
ATOM 655 C C . ILE A 1 87 ? -5.053 -5.649 2.429 1.00 98.88 87 ILE A C 1
ATOM 657 O O . ILE A 1 87 ? -4.912 -5.698 3.651 1.00 98.88 87 ILE A O 1
ATOM 661 N N . ASN A 1 88 ? -4.180 -6.158 1.567 1.00 98.88 88 ASN A N 1
ATOM 662 C CA . ASN A 1 88 ? -2.847 -6.618 1.922 1.00 98.88 88 ASN A CA 1
ATOM 663 C C . ASN A 1 88 ? -1.815 -5.618 1.386 1.00 98.88 88 ASN A C 1
ATOM 665 O O . ASN A 1 88 ? -1.776 -5.363 0.182 1.00 98.88 88 ASN A O 1
ATOM 669 N N . LEU A 1 89 ? -0.987 -5.058 2.263 1.00 98.88 89 LEU A N 1
ATOM 670 C CA . LEU A 1 89 ? 0.160 -4.226 1.903 1.00 98.88 89 LEU A CA 1
ATOM 671 C C . LEU A 1 89 ? 1.432 -4.966 2.305 1.00 98.88 89 LEU A C 1
ATOM 673 O O . LEU A 1 89 ? 1.605 -5.277 3.486 1.00 98.88 89 LEU A O 1
ATOM 677 N N . GLU A 1 90 ? 2.289 -5.280 1.333 1.00 98.75 90 GLU A N 1
ATOM 678 C CA . GLU A 1 90 ? 3.337 -6.284 1.531 1.00 98.75 90 GLU A CA 1
ATOM 679 C C . GLU A 1 90 ? 4.678 -5.922 0.889 1.00 98.75 90 GLU A C 1
ATOM 681 O O . GLU A 1 90 ? 4.712 -5.481 -0.258 1.00 98.75 90 GLU A O 1
ATOM 686 N N . ASN A 1 91 ? 5.790 -6.249 1.553 1.00 98.69 91 ASN A N 1
ATOM 687 C CA . ASN A 1 91 ? 7.143 -6.228 0.970 1.00 98.69 91 ASN A CA 1
ATOM 688 C C . ASN A 1 91 ? 7.621 -4.838 0.498 1.00 98.69 91 ASN A C 1
ATOM 690 O O . ASN A 1 91 ? 8.307 -4.721 -0.520 1.00 98.69 91 ASN A O 1
ATOM 694 N N . LEU A 1 92 ? 7.260 -3.775 1.221 1.00 98.69 92 LEU A N 1
ATOM 695 C CA . LEU A 1 92 ? 7.622 -2.394 0.881 1.00 98.69 92 LEU A CA 1
ATOM 696 C C . LEU A 1 92 ? 8.478 -1.752 1.973 1.00 98.69 92 LEU A C 1
ATOM 698 O O . LEU A 1 92 ? 8.252 -1.972 3.164 1.00 98.69 92 LEU A O 1
ATOM 702 N N . THR A 1 93 ? 9.405 -0.888 1.562 1.00 98.75 93 THR A N 1
ATOM 703 C CA . THR A 1 93 ? 10.073 0.057 2.460 1.00 98.75 93 THR A CA 1
ATOM 704 C C . THR A 1 93 ? 9.381 1.416 2.365 1.00 98.75 93 THR A C 1
ATOM 706 O O . THR A 1 93 ? 9.211 1.932 1.264 1.00 98.75 93 THR A O 1
ATOM 709 N N . LEU A 1 94 ? 9.008 2.013 3.495 1.00 98.75 94 LEU A N 1
ATOM 710 C CA . LEU A 1 94 ? 8.481 3.372 3.610 1.00 98.75 94 LEU A CA 1
ATOM 711 C C . LEU A 1 94 ? 9.440 4.191 4.476 1.00 98.75 94 LEU A C 1
ATOM 713 O O . LEU A 1 94 ? 9.740 3.796 5.600 1.00 98.75 94 LEU A O 1
ATOM 717 N N . THR A 1 95 ? 9.929 5.323 3.973 1.00 98.69 95 THR A N 1
ATOM 718 C CA . THR A 1 95 ? 10.946 6.107 4.685 1.00 98.69 95 THR A CA 1
ATOM 719 C C . THR A 1 95 ? 10.752 7.613 4.556 1.00 98.69 95 THR A C 1
ATOM 721 O O . THR A 1 95 ? 10.180 8.099 3.578 1.00 98.69 95 THR A O 1
ATOM 724 N N . ARG A 1 96 ? 11.261 8.363 5.539 1.00 98.31 96 ARG A N 1
ATOM 725 C CA . ARG A 1 96 ? 11.322 9.835 5.533 1.00 98.31 96 ARG A CA 1
ATOM 726 C C . ARG A 1 96 ? 9.961 10.531 5.477 1.00 98.31 96 ARG A C 1
ATOM 728 O O . ARG A 1 96 ? 9.868 11.632 4.944 1.00 98.31 96 ARG A O 1
ATOM 735 N N . CYS A 1 97 ? 8.918 9.915 6.040 1.00 98.38 97 CYS A N 1
ATOM 736 C CA . CYS A 1 97 ? 7.596 10.530 6.143 1.00 98.38 97 CYS A CA 1
ATOM 737 C C . CYS A 1 97 ? 7.522 11.537 7.296 1.00 98.38 97 CYS A C 1
ATOM 739 O O . CYS A 1 97 ? 7.859 11.216 8.437 1.00 98.38 97 CYS A O 1
ATOM 741 N N . GLY A 1 98 ? 7.022 12.741 7.014 1.00 96.06 98 GLY A N 1
ATOM 742 C CA . GLY A 1 98 ? 6.972 13.825 7.992 1.00 96.06 98 GLY A CA 1
ATOM 743 C C . GLY A 1 98 ? 5.793 13.818 8.963 1.00 96.06 98 GLY A C 1
ATOM 744 O O . GLY A 1 98 ? 5.774 14.696 9.806 1.00 96.06 98 GLY A O 1
ATOM 745 N N . ILE A 1 99 ? 4.810 12.913 8.859 1.00 95.81 99 ILE A N 1
ATOM 746 C CA . ILE A 1 99 ? 3.758 12.752 9.888 1.00 95.81 99 ILE A CA 1
ATOM 747 C C . ILE A 1 99 ? 3.513 11.261 10.161 1.00 95.81 99 ILE A C 1
ATOM 749 O O . ILE A 1 99 ? 4.158 10.663 11.019 1.00 95.81 99 ILE A O 1
ATOM 753 N N . TRP A 1 100 ? 2.595 10.627 9.429 1.00 97.50 100 TRP A N 1
ATOM 754 C CA . TRP A 1 100 ? 2.260 9.212 9.591 1.00 97.50 100 TRP A CA 1
ATOM 755 C C . TRP A 1 100 ? 2.588 8.470 8.299 1.00 97.50 100 TRP A C 1
ATOM 757 O O . TRP A 1 100 ? 1.961 8.718 7.263 1.00 97.50 100 TRP A O 1
ATOM 767 N N . ALA A 1 101 ? 3.576 7.572 8.353 1.00 98.25 101 ALA A N 1
ATOM 768 C CA . ALA A 1 101 ? 4.021 6.827 7.178 1.00 98.25 101 ALA A CA 1
ATOM 769 C C . ALA A 1 101 ? 2.896 5.948 6.622 1.00 98.25 101 ALA A C 1
ATOM 771 O O . ALA A 1 101 ? 2.648 5.970 5.419 1.00 98.25 101 ALA A O 1
ATOM 772 N N . ILE A 1 102 ? 2.158 5.268 7.502 1.00 98.62 102 ILE A N 1
ATOM 773 C CA . ILE A 1 102 ? 0.912 4.571 7.182 1.00 98.62 102 ILE A CA 1
ATOM 774 C C . ILE A 1 102 ? -0.199 5.115 8.082 1.00 98.62 102 ILE A C 1
ATOM 776 O O . ILE A 1 102 ? -0.108 5.006 9.306 1.00 98.62 102 ILE A O 1
ATOM 780 N N . SER A 1 103 ? -1.266 5.668 7.501 1.00 98.25 103 SER A N 1
ATOM 781 C CA . SER A 1 103 ? -2.449 6.099 8.254 1.00 98.25 103 SER A CA 1
ATOM 782 C C . SER A 1 103 ? -3.672 5.259 7.911 1.00 98.25 103 SER A C 1
ATOM 784 O O . SER A 1 103 ? -3.967 5.011 6.746 1.00 98.25 103 SER A O 1
ATOM 786 N N . LEU A 1 104 ? -4.399 4.833 8.942 1.00 98.38 104 LEU A N 1
ATOM 787 C CA . LEU A 1 104 ? -5.741 4.272 8.823 1.00 98.38 104 LEU A CA 1
ATOM 788 C C . LEU A 1 104 ? -6.719 5.273 9.425 1.00 98.38 104 LEU A C 1
ATOM 790 O O . LEU A 1 104 ? -6.791 5.414 10.649 1.00 98.38 104 LEU A O 1
ATOM 794 N N . ASP A 1 105 ? -7.446 5.988 8.571 1.00 96.56 105 ASP A N 1
ATOM 795 C CA . ASP A 1 105 ? -8.200 7.169 8.998 1.00 96.56 105 ASP A CA 1
ATOM 796 C C . ASP A 1 105 ? -9.409 6.823 9.885 1.00 96.56 105 ASP A C 1
ATOM 798 O O . ASP A 1 105 ? -9.907 7.671 10.623 1.00 96.56 105 ASP A O 1
ATOM 802 N N . GLY A 1 106 ? -9.868 5.573 9.886 1.00 96.88 106 GLY A N 1
ATOM 803 C CA . GLY A 1 106 ? -10.947 5.104 10.753 1.00 96.88 106 GLY A CA 1
ATOM 804 C C . GLY A 1 106 ? -12.012 4.328 9.996 1.00 96.88 106 GLY A C 1
ATOM 805 O O . GLY A 1 106 ? -12.216 4.488 8.791 1.00 96.88 106 GLY A O 1
ATOM 806 N N . GLY A 1 107 ? -12.671 3.416 10.705 1.00 96.94 107 GLY A N 1
ATOM 807 C CA . GLY A 1 107 ? -13.612 2.468 10.107 1.00 96.94 107 GLY A CA 1
ATOM 808 C C . GLY A 1 107 ? -12.957 1.426 9.191 1.00 96.94 107 GLY A C 1
ATOM 809 O O . GLY A 1 107 ? -13.669 0.589 8.644 1.00 96.94 107 GLY A O 1
ATOM 810 N N . ASN A 1 108 ? -11.630 1.458 9.019 1.00 98.31 108 ASN A N 1
ATOM 811 C CA . ASN A 1 108 ? -10.878 0.468 8.255 1.00 98.31 108 ASN A CA 1
ATOM 812 C C . ASN A 1 108 ? -10.947 -0.899 8.937 1.00 98.31 108 ASN A C 1
ATOM 814 O O . ASN A 1 108 ? -10.787 -0.991 10.158 1.00 98.31 108 ASN A O 1
ATOM 818 N N . ARG A 1 109 ? -11.152 -1.970 8.167 1.00 98.12 109 ARG A N 1
ATOM 819 C CA . ARG A 1 109 ? -11.236 -3.338 8.695 1.00 98.12 109 ARG A CA 1
ATOM 820 C C . ARG A 1 109 ? -10.490 -4.325 7.808 1.00 98.12 109 ARG A C 1
ATOM 822 O O . ARG A 1 109 ? -10.468 -4.182 6.593 1.00 98.12 109 ARG A O 1
ATOM 829 N N . PHE A 1 110 ? -9.955 -5.383 8.409 1.00 98.56 110 PHE A N 1
ATOM 830 C CA . PHE A 1 110 ? -9.285 -6.471 7.691 1.00 98.56 110 PHE A CA 1
ATOM 831 C C . PHE A 1 110 ? -8.126 -5.961 6.826 1.00 98.56 110 PHE A C 1
ATOM 833 O O . PHE A 1 110 ? -8.073 -6.215 5.625 1.00 98.56 110 PHE A O 1
ATOM 840 N N . ILE A 1 111 ? -7.230 -5.196 7.448 1.00 98.75 111 ILE A N 1
ATOM 841 C CA . ILE A 1 111 ? -5.999 -4.722 6.812 1.00 98.75 111 ILE A CA 1
ATOM 842 C C . ILE A 1 111 ? -4.850 -5.618 7.261 1.00 98.75 111 ILE A C 1
ATOM 844 O O . ILE A 1 111 ? -4.703 -5.877 8.454 1.00 98.75 111 ILE A O 1
ATOM 848 N N . SER A 1 112 ? -4.051 -6.091 6.315 1.00 98.75 112 SER A N 1
ATOM 849 C CA . SER A 1 112 ? -2.841 -6.860 6.576 1.00 98.75 112 SER A CA 1
ATOM 850 C C . SER A 1 112 ? -1.630 -6.041 6.154 1.00 98.75 112 SER A C 1
ATOM 852 O O . SER A 1 112 ? -1.541 -5.621 5.003 1.00 98.75 112 SER A O 1
ATOM 854 N N . LEU A 1 113 ? -0.706 -5.826 7.082 1.00 98.69 113 LEU A N 1
ATOM 855 C CA . LEU A 1 113 ? 0.563 -5.140 6.865 1.00 98.69 113 LEU A CA 1
ATOM 856 C C . LEU A 1 113 ? 1.668 -6.177 7.068 1.00 98.69 113 LEU A C 1
ATOM 858 O O . LEU A 1 113 ? 1.882 -6.606 8.199 1.00 98.69 113 LEU A O 1
ATOM 862 N N . ARG A 1 114 ? 2.303 -6.637 5.985 1.00 98.62 114 ARG A N 1
ATOM 863 C CA . ARG A 1 114 ? 3.256 -7.758 6.038 1.00 98.62 114 ARG A CA 1
ATOM 864 C C . ARG A 1 114 ? 4.621 -7.375 5.502 1.00 98.62 114 ARG A C 1
ATOM 866 O O . ARG A 1 114 ? 4.713 -6.836 4.402 1.00 98.62 114 ARG A O 1
ATOM 873 N N . ASN A 1 115 ? 5.680 -7.722 6.227 1.00 98.19 115 ASN A N 1
ATOM 874 C CA . ASN A 1 115 ? 7.059 -7.512 5.785 1.00 98.19 115 ASN A CA 1
ATOM 875 C C . ASN A 1 115 ? 7.294 -6.066 5.301 1.00 98.19 115 ASN A C 1
ATOM 877 O O . ASN A 1 115 ? 7.747 -5.823 4.178 1.00 98.19 115 ASN A O 1
ATOM 881 N N . LEU A 1 116 ? 6.881 -5.104 6.129 1.00 98.50 116 LEU A N 1
ATOM 882 C CA . LEU A 1 116 ? 7.076 -3.682 5.871 1.00 98.50 116 LEU A CA 1
ATOM 883 C C . LEU A 1 116 ? 8.271 -3.174 6.673 1.00 98.50 116 LEU A C 1
ATOM 885 O O . LEU A 1 116 ? 8.357 -3.406 7.877 1.00 98.50 116 LEU A O 1
ATOM 889 N N . ASP A 1 117 ? 9.152 -2.431 6.014 1.00 98.31 117 ASP A N 1
ATOM 890 C CA . ASP A 1 117 ? 10.201 -1.657 6.678 1.00 98.31 117 ASP A CA 1
ATOM 891 C C . ASP A 1 117 ? 9.758 -0.196 6.717 1.00 98.31 117 ASP A C 1
ATOM 893 O O . ASP A 1 117 ? 9.712 0.464 5.681 1.00 98.31 11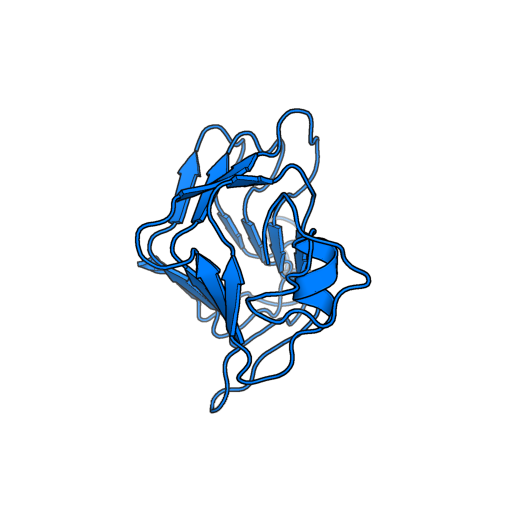7 ASP A O 1
ATOM 897 N N . VAL A 1 118 ? 9.381 0.295 7.897 1.00 98.00 118 VAL A N 1
ATOM 898 C CA . VAL A 1 118 ? 8.976 1.689 8.093 1.00 98.00 118 VAL A CA 1
ATOM 899 C C . VAL A 1 118 ? 10.007 2.380 8.973 1.00 98.00 118 VAL A C 1
ATOM 901 O O . VAL A 1 118 ? 10.086 2.115 10.172 1.00 98.00 118 VAL A O 1
ATOM 904 N N . SER A 1 119 ? 10.794 3.267 8.374 1.00 97.25 119 SER A N 1
ATOM 905 C CA . SER A 1 119 ? 11.957 3.893 9.008 1.00 97.25 119 SER A CA 1
ATOM 906 C C . SER A 1 119 ? 11.979 5.408 8.803 1.00 97.25 119 SER A C 1
ATOM 908 O O . SER A 1 119 ? 11.238 5.960 7.988 1.00 97.25 119 SER A O 1
ATOM 910 N N . ASP A 1 120 ? 12.796 6.101 9.599 1.00 97.06 120 ASP A N 1
ATOM 911 C CA . ASP A 1 120 ? 13.093 7.537 9.467 1.00 97.06 120 ASP A CA 1
ATOM 912 C C . ASP A 1 120 ? 11.861 8.448 9.318 1.00 97.06 120 ASP A C 1
ATOM 914 O O . ASP A 1 120 ? 11.908 9.467 8.636 1.00 97.06 120 ASP A O 1
ATOM 918 N N . SER A 1 121 ? 10.740 8.070 9.933 1.00 95.31 121 SER A N 1
ATOM 919 C CA . SER A 1 121 ? 9.458 8.775 9.855 1.00 95.31 121 SER A CA 1
ATOM 920 C C . SER A 1 121 ? 9.004 9.188 11.251 1.00 95.31 121 SER A C 1
ATOM 922 O O . SER A 1 121 ? 9.335 8.501 12.216 1.00 95.31 121 SER A O 1
ATOM 924 N N . GLU A 1 122 ? 8.234 10.274 11.379 1.00 95.12 122 GLU A N 1
ATOM 925 C CA . GLU A 1 122 ? 7.763 10.727 12.702 1.00 95.12 122 GLU A CA 1
ATOM 926 C C . GLU A 1 122 ? 6.935 9.645 13.416 1.00 95.12 122 GLU A C 1
ATOM 928 O O . GLU A 1 122 ? 7.176 9.329 14.581 1.00 95.12 122 GLU A O 1
ATOM 933 N N . VAL A 1 123 ? 5.993 9.031 12.696 1.00 96.19 123 VAL A N 1
ATOM 934 C CA . VAL A 1 123 ? 5.233 7.860 13.145 1.00 96.19 123 VAL A CA 1
ATOM 935 C C . VAL A 1 123 ? 5.208 6.818 12.037 1.00 96.19 123 VAL A C 1
ATOM 937 O O . VAL A 1 123 ? 4.907 7.127 10.883 1.00 96.19 123 VAL A O 1
ATOM 940 N N . GLY A 1 124 ? 5.458 5.557 12.398 1.00 96.75 124 GLY A N 1
ATOM 941 C CA . GLY A 1 124 ? 5.369 4.443 11.456 1.00 96.75 124 GLY A CA 1
ATOM 942 C C . GLY A 1 124 ? 3.928 4.139 11.033 1.00 96.75 124 GLY A C 1
ATOM 943 O O . GLY A 1 124 ? 3.575 4.265 9.864 1.00 96.75 124 GLY A O 1
ATOM 944 N N . ILE A 1 125 ? 3.073 3.759 11.986 1.00 97.25 125 ILE A N 1
ATOM 945 C CA . ILE A 1 125 ? 1.669 3.414 11.721 1.00 97.25 125 ILE A CA 1
ATOM 946 C C . ILE A 1 125 ? 0.772 4.173 12.695 1.00 97.25 125 ILE A C 1
ATOM 948 O O . ILE A 1 125 ? 0.945 4.076 13.909 1.00 97.25 125 ILE A O 1
ATOM 952 N N . HIS A 1 126 ? -0.214 4.888 12.163 1.00 96.56 126 HIS A N 1
ATOM 953 C CA . HIS A 1 126 ? -1.234 5.578 12.942 1.00 96.56 126 HIS A CA 1
ATOM 954 C C . HIS A 1 126 ? -2.610 4.958 12.682 1.00 96.56 126 HIS A C 1
ATOM 956 O O . HIS A 1 126 ? -3.059 4.875 11.536 1.00 96.56 126 HIS A O 1
ATOM 962 N N . MET A 1 127 ? -3.294 4.521 13.744 1.00 94.75 127 MET A N 1
ATOM 963 C CA . MET A 1 127 ? -4.598 3.862 13.645 1.00 94.75 127 MET A CA 1
ATOM 964 C C . MET A 1 127 ? -5.683 4.685 14.322 1.00 94.75 127 MET A C 1
ATOM 966 O O . MET A 1 127 ? -5.710 4.785 15.544 1.00 94.75 127 MET A O 1
ATOM 970 N N . THR A 1 128 ? -6.614 5.150 13.489 1.00 89.81 128 THR A N 1
ATOM 971 C CA . THR A 1 128 ? -7.769 6.005 13.765 1.00 89.81 128 THR A CA 1
ATOM 972 C C . THR A 1 128 ? -7.437 7.452 14.088 1.00 89.81 128 THR A C 1
ATOM 974 O O . THR A 1 128 ? -6.495 7.739 14.811 1.00 89.81 128 THR A O 1
ATOM 977 N N . ILE A 1 129 ? -8.273 8.376 13.613 1.00 87.75 129 ILE A N 1
ATOM 978 C CA . ILE A 1 129 ? -8.202 9.788 14.005 1.00 87.75 129 ILE A CA 1
ATOM 979 C C . ILE A 1 129 ? -9.336 10.161 14.965 1.00 87.75 129 ILE A C 1
ATOM 981 O O . ILE A 1 129 ? -10.452 9.630 14.893 1.00 87.75 129 ILE A O 1
ATOM 985 N N . GLY A 1 130 ? -9.050 11.082 15.878 1.00 89.06 130 GLY A N 1
ATOM 986 C CA . GLY A 1 130 ? -10.007 11.576 16.857 1.00 89.06 130 GLY A CA 1
ATOM 987 C C . GLY A 1 130 ? -9.344 12.405 17.948 1.00 89.06 130 GLY A C 1
ATOM 988 O O . GLY A 1 130 ? -8.131 12.594 17.966 1.00 89.06 130 GLY A O 1
ATOM 989 N N . GLU A 1 131 ? -10.163 12.877 18.879 1.00 88.31 131 GLU A N 1
ATOM 990 C CA . GLU A 1 131 ? -9.701 13.579 20.074 1.00 88.31 131 GLU A CA 1
ATOM 991 C C . GLU A 1 131 ? -9.541 12.614 21.247 1.00 88.31 131 GLU A C 1
ATOM 993 O O . GLU A 1 131 ? -10.331 11.680 21.427 1.00 88.31 131 GLU A O 1
ATOM 998 N N . SER A 1 132 ? -8.547 12.882 22.094 1.00 86.81 132 SER A N 1
ATOM 999 C CA . SER A 1 132 ? -8.341 12.121 23.325 1.00 86.81 132 SER A CA 1
ATOM 1000 C C . SER A 1 132 ? -9.604 12.127 24.196 1.00 86.81 132 SER A C 1
ATOM 1002 O O . SER A 1 132 ? -10.232 13.165 24.415 1.00 86.81 132 SER A O 1
ATOM 1004 N N . GLY A 1 133 ? -10.007 10.948 24.674 1.00 90.06 133 GLY A N 1
ATOM 1005 C CA . GLY A 1 133 ? -11.208 10.774 25.498 1.00 90.06 133 GLY A CA 1
ATOM 1006 C C . GLY A 1 133 ? -12.543 10.869 24.743 1.00 90.06 133 GLY A C 1
ATOM 1007 O O . GLY A 1 133 ? -13.599 10.844 25.378 1.00 90.06 133 GLY A O 1
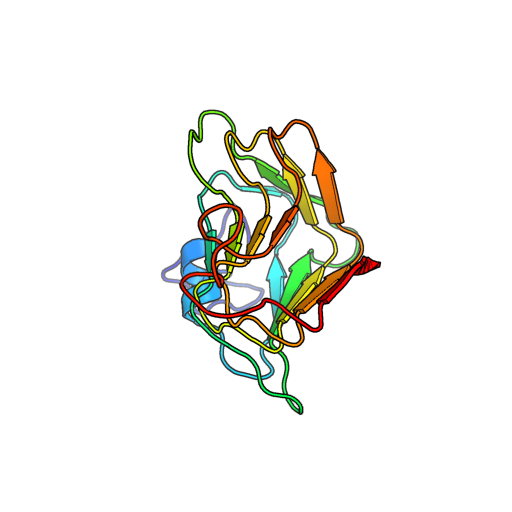ATOM 1008 N N . LYS A 1 134 ? -12.534 10.964 23.407 1.00 92.75 134 LYS A N 1
ATOM 1009 C CA . LYS A 1 134 ? -13.737 10.927 22.560 1.00 92.75 134 LYS A CA 1
ATOM 1010 C C . LYS A 1 134 ? -13.774 9.657 21.713 1.00 92.75 134 LYS A C 1
ATOM 1012 O O . LYS A 1 134 ? -12.782 8.951 21.554 1.00 92.75 134 LYS A O 1
ATOM 1017 N N . LYS A 1 135 ? -14.951 9.356 21.156 1.00 91.44 135 LYS A N 1
ATOM 1018 C CA . LYS A 1 135 ? -15.052 8.325 20.115 1.00 91.44 135 LYS A CA 1
ATOM 1019 C C . LYS A 1 135 ? -14.252 8.780 18.884 1.00 91.44 135 LYS A C 1
ATOM 1021 O O . LYS A 1 135 ? -14.309 9.971 18.568 1.00 91.44 135 LYS A O 1
ATOM 1026 N N . PRO A 1 136 ? -13.574 7.865 18.170 1.00 91.50 136 PRO A N 1
ATOM 1027 C CA . PRO A 1 136 ? -12.885 8.221 16.938 1.00 91.50 136 PRO A CA 1
ATOM 1028 C C . PRO A 1 136 ? -13.852 8.810 15.915 1.00 91.50 136 PRO A C 1
ATOM 1030 O O . PRO A 1 136 ? -14.980 8.323 15.782 1.00 91.50 136 PRO A O 1
ATOM 1033 N N . TRP A 1 137 ? -13.412 9.828 15.177 1.00 91.94 137 TRP A N 1
ATOM 1034 C CA . TRP A 1 137 ? -14.281 10.593 14.278 1.00 91.94 137 TRP A CA 1
ATOM 1035 C C . TRP A 1 137 ? -14.914 9.723 13.189 1.00 91.94 137 TRP A C 1
ATOM 1037 O O . TRP A 1 137 ? -16.070 9.933 12.819 1.00 91.94 137 TRP A O 1
ATOM 1047 N N . TYR A 1 138 ? -14.191 8.708 12.714 1.00 93.62 138 TYR A N 1
ATOM 1048 C CA . TYR A 1 138 ? -14.642 7.822 11.637 1.00 93.62 138 TYR A CA 1
ATOM 1049 C C . TYR A 1 138 ? -14.880 6.376 12.078 1.00 93.62 138 TYR A C 1
ATOM 1051 O O . TYR A 1 138 ? -15.009 5.482 11.245 1.00 93.62 138 TYR A O 1
ATOM 1059 N N . GLY A 1 139 ? -15.020 6.161 13.386 1.00 93.25 139 GLY A N 1
ATOM 1060 C CA . GLY A 1 139 ? -15.169 4.834 13.968 1.00 93.25 139 GLY A CA 1
ATOM 1061 C C . GLY A 1 139 ? -13.833 4.100 14.121 1.00 93.25 139 GLY A C 1
ATOM 1062 O O . GLY A 1 139 ? -12.805 4.555 13.624 1.00 93.25 139 GLY A O 1
ATOM 1063 N N . PRO A 1 140 ? -13.832 2.973 14.846 1.00 93.88 140 PRO A N 1
ATOM 1064 C CA . PRO A 1 140 ? -12.606 2.260 15.177 1.00 93.88 140 PRO A CA 1
ATOM 1065 C C . PRO A 1 140 ? -11.961 1.630 13.938 1.00 93.88 140 PRO A C 1
ATOM 1067 O O . PRO A 1 140 ? -12.654 1.226 13.003 1.00 93.88 140 PRO A O 1
ATOM 1070 N N . VAL A 1 141 ? -10.639 1.489 13.976 1.00 97.31 141 VAL A N 1
ATOM 1071 C CA . VAL A 1 141 ? -9.870 0.652 13.047 1.00 97.31 141 VAL A CA 1
ATOM 1072 C C . VAL A 1 141 ? -9.797 -0.768 13.611 1.00 97.31 141 VAL A C 1
ATOM 1074 O O . VAL A 1 141 ? -9.531 -0.953 14.797 1.00 97.31 141 VAL A O 1
ATOM 1077 N N . GLY A 1 142 ? -10.042 -1.777 12.777 1.00 92.38 142 GLY A N 1
ATOM 1078 C CA . GLY A 1 142 ? -9.812 -3.178 13.124 1.00 92.38 142 GLY A CA 1
ATOM 1079 C C . GLY A 1 142 ? -10.767 -4.169 12.444 1.00 92.38 142 GLY A C 1
ATOM 1080 O O . GLY A 1 142 ? -11.905 -3.819 12.129 1.00 92.38 142 GLY A O 1
ATOM 1081 N N . PRO A 1 143 ? -10.362 -5.437 12.256 1.00 96.75 143 PRO A N 1
ATOM 1082 C CA . PRO A 1 143 ? -9.068 -6.003 12.651 1.00 96.75 143 PRO A CA 1
ATOM 1083 C C . PRO A 1 143 ? -7.919 -5.546 11.738 1.00 96.75 143 PRO A C 1
ATOM 1085 O O . PRO A 1 143 ? -8.145 -5.279 10.557 1.00 96.75 143 PRO A O 1
ATOM 1088 N N . VAL A 1 144 ? -6.710 -5.461 12.298 1.00 97.75 144 VAL A N 1
ATOM 1089 C CA . VAL A 1 144 ? -5.458 -5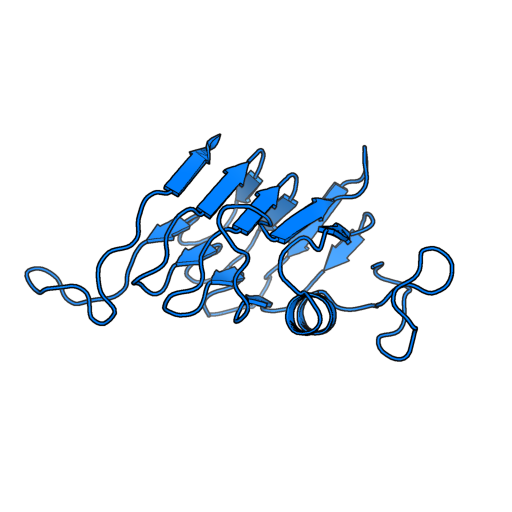.230 11.562 1.00 97.75 144 VAL A CA 1
ATOM 1090 C C . VAL A 1 144 ? -4.459 -6.310 11.965 1.00 97.75 144 VAL A C 1
ATOM 1092 O O . VAL A 1 144 ? -4.267 -6.540 13.158 1.00 97.75 144 VAL A O 1
ATOM 1095 N N . THR A 1 145 ? -3.849 -6.961 10.980 1.00 98.25 145 THR A N 1
ATOM 1096 C CA . THR A 1 145 ? -2.775 -7.942 11.170 1.00 98.25 145 THR A CA 1
ATOM 1097 C C . THR A 1 145 ? -1.450 -7.292 10.792 1.00 98.25 145 THR A C 1
ATOM 1099 O O . THR A 1 145 ? -1.362 -6.662 9.737 1.00 98.25 145 THR A O 1
ATOM 1102 N N . ILE A 1 146 ? -0.442 -7.427 11.652 1.00 96.75 146 ILE A N 1
ATOM 1103 C CA . ILE A 1 146 ? 0.917 -6.925 11.424 1.00 96.75 146 ILE A CA 1
ATOM 1104 C C . ILE A 1 146 ? 1.869 -8.105 11.600 1.00 96.75 146 ILE A C 1
ATOM 1106 O O . ILE A 1 146 ? 1.865 -8.718 12.669 1.00 96.75 146 ILE A O 1
ATOM 1110 N N . GLU A 1 147 ? 2.631 -8.424 10.553 1.00 91.94 147 GLU A N 1
ATOM 1111 C CA . GLU A 1 147 ? 3.552 -9.573 10.484 1.00 91.94 147 GLU A CA 1
ATOM 1112 C C . GLU A 1 147 ? 4.892 -9.196 9.847 1.00 91.94 147 GLU A C 1
ATOM 1114 O O . GLU A 1 147 ? 4.897 -8.432 8.850 1.00 91.94 147 GLU A O 1
#

pLDDT: mean 97.16, std 2.45, range [86.81, 98.94]

Foldseek 3Di:
DECPADLPFPCDPVHHHHAPQSVLVPDDFQEEAEYAADEHAAAHERDYAHDPVGAYEYEYDPPHAYEDEPAPAQDEGHEDPQLHERYEYERYEYERANAESYEDAANYEHYEYYNYHYDHYPHDYYWADDDPPDAGPRHGHDDYHYD

Sequence (147 aa):
MAVNGDDSNPGTYDKPWRTISYAVKKLRPGDTLIIHGGNYSEIIVLEVSGTKDAPITITSASGEKVILDFQGVHSNCFIFSKGVSHINLENLTLTRCGIWAISLDGGNRFISLRNLDVSDSEVGIHMTIGESGKKPWYGPVGPVTIE

Secondary structure (DSSP, 8-state):
--TT--TTS-S-SSS--S-HHHHHTT--TT-EEEE-SEEE---EEE-----SSS-EEEEEPTT--EEEE-TT--S-SEEE-TT-EEEEEES-EEE--SSEEEEE-SS-EEEEEES-EEESSSEEEEE----TTS--TT-----EEE-